Protein AF-A0A329R773-F1 (afdb_monomer_lite)

Sequence (98 aa):
MLKPVTEFEDRPTVRLAPDVEEKHRTDFDEELLPEDSWEQEPATDKFEVEAILDDRVPVSTGTERPVREFKIVQDPLGWLRRTIVGACIEPVVWRVAV

Structure (mmCIF, N/CA/C/O backbone):
data_AF-A0A329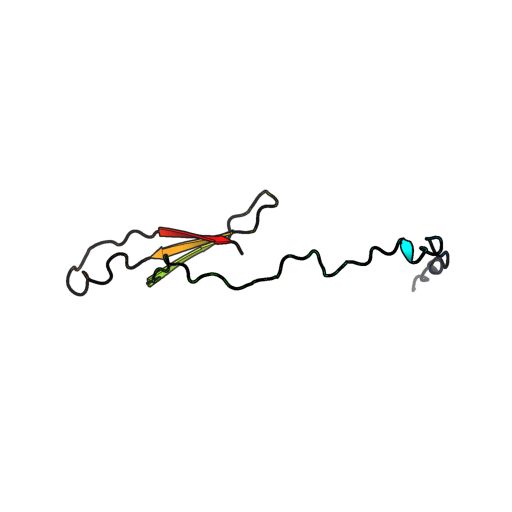R773-F1
#
_entry.id   AF-A0A329R773-F1
#
loop_
_atom_site.group_PDB
_atom_site.id
_atom_site.type_symbol
_atom_site.label_atom_id
_atom_site.label_alt_id
_atom_site.label_comp_id
_atom_site.label_asym_id
_atom_site.label_entity_id
_atom_site.label_seq_id
_atom_site.pdbx_PDB_ins_code
_atom_site.Cartn_x
_atom_site.Cartn_y
_atom_site.Cartn_z
_atom_site.occupancy
_atom_site.B_iso_or_equiv
_atom_site.auth_seq_id
_atom_site.auth_comp_id
_atom_site.auth_asym_id
_atom_site.auth_atom_id
_atom_site.pdbx_PDB_model_num
ATOM 1 N N . MET A 1 1 ? -43.432 38.231 6.309 1.00 44.34 1 MET A N 1
ATOM 2 C CA . MET A 1 1 ? -43.862 37.885 7.680 1.00 44.34 1 MET A CA 1
ATOM 3 C C . MET A 1 1 ? -42.889 36.856 8.224 1.00 44.34 1 MET A C 1
ATOM 5 O O . MET A 1 1 ? -42.727 35.823 7.588 1.00 44.34 1 MET A O 1
ATOM 9 N N . LEU A 1 2 ? -42.163 37.182 9.295 1.00 65.12 2 LEU A N 1
ATOM 10 C CA . LEU A 1 2 ? -41.148 36.300 9.881 1.00 65.12 2 LEU A CA 1
ATOM 11 C C . LEU A 1 2 ? -41.775 35.485 11.015 1.00 65.12 2 LEU A C 1
ATOM 13 O O . LEU A 1 2 ? -42.601 36.004 11.762 1.00 65.12 2 LEU A O 1
ATOM 17 N N . LYS A 1 3 ? -41.419 34.202 11.088 1.00 69.88 3 LYS A N 1
ATOM 18 C CA . LYS A 1 3 ? -41.946 33.256 12.078 1.00 69.88 3 LYS A CA 1
ATOM 19 C C . LYS A 1 3 ? -41.138 33.399 13.376 1.00 69.88 3 LYS A C 1
ATOM 21 O O . LYS A 1 3 ? -39.917 33.520 13.270 1.00 69.88 3 LYS A O 1
ATOM 26 N N . PRO A 1 4 ? -41.769 33.381 14.561 1.00 66.50 4 PRO A N 1
ATOM 27 C CA . PRO A 1 4 ? -41.035 33.445 15.818 1.00 66.50 4 PRO A CA 1
ATOM 28 C C . PRO A 1 4 ? -40.186 32.182 15.995 1.00 66.50 4 PRO A C 1
ATOM 30 O O . PRO A 1 4 ? -40.656 31.070 15.752 1.00 66.50 4 PRO A O 1
ATOM 33 N N . VAL A 1 5 ? -38.926 32.374 16.389 1.00 61.69 5 VAL A N 1
ATOM 34 C CA . VAL A 1 5 ? -38.056 31.291 16.851 1.00 61.69 5 VAL A CA 1
ATOM 35 C C . VAL A 1 5 ? -38.609 30.851 18.199 1.00 61.69 5 VAL A C 1
ATOM 37 O O . VAL A 1 5 ? -38.641 31.639 19.139 1.00 61.69 5 VAL A O 1
ATOM 40 N N . THR A 1 6 ? -39.111 29.623 18.258 1.00 66.81 6 THR A N 1
ATOM 41 C CA . THR A 1 6 ? -39.503 28.968 19.505 1.00 66.81 6 THR A CA 1
ATOM 42 C C . THR A 1 6 ? -38.314 28.948 20.451 1.00 66.81 6 THR A C 1
ATOM 44 O O . THR A 1 6 ? -37.229 28.501 20.072 1.00 66.81 6 THR A O 1
ATOM 47 N N . GLU A 1 7 ? -38.540 29.453 21.657 1.00 65.12 7 GLU A N 1
ATOM 48 C CA . GLU A 1 7 ? -37.615 29.401 22.779 1.00 65.12 7 GLU A CA 1
ATOM 49 C C . GLU A 1 7 ? -37.313 27.922 23.038 1.00 65.12 7 GLU A C 1
ATOM 51 O O . GLU A 1 7 ? -38.189 27.152 23.430 1.00 65.12 7 GLU A O 1
ATOM 56 N N . PHE A 1 8 ? -36.105 27.486 22.682 1.00 64.69 8 PHE A N 1
ATOM 57 C CA . PHE A 1 8 ? -35.646 26.160 23.065 1.00 64.69 8 PHE A CA 1
ATOM 58 C C . PHE A 1 8 ? -35.469 26.176 24.581 1.00 64.69 8 PHE A C 1
ATOM 60 O O . PHE A 1 8 ? -34.799 27.068 25.096 1.00 64.69 8 PHE A O 1
ATOM 67 N N . GLU A 1 9 ? -36.083 25.211 25.268 1.00 67.25 9 GLU A N 1
ATOM 68 C CA . GLU A 1 9 ? -35.887 24.992 26.702 1.00 67.25 9 GLU A CA 1
ATOM 69 C C . GLU A 1 9 ? -34.386 25.025 27.017 1.00 67.25 9 GLU A C 1
ATOM 71 O O . GLU A 1 9 ? -33.580 24.372 26.341 1.00 67.25 9 GLU A O 1
ATOM 76 N N . ASP A 1 10 ? -34.023 25.840 28.004 1.00 72.94 10 ASP A N 1
ATOM 77 C CA . ASP A 1 10 ? -32.636 26.081 28.378 1.00 72.94 10 ASP A CA 1
ATOM 78 C C . ASP A 1 10 ? -31.914 24.767 28.714 1.00 72.94 10 ASP A C 1
ATOM 80 O O . ASP A 1 10 ? -32.523 23.768 29.116 1.00 72.94 10 ASP A O 1
ATOM 84 N N . ARG A 1 11 ? -30.589 24.758 28.537 1.00 68.12 11 ARG A N 1
ATOM 85 C CA . ARG A 1 11 ? -29.758 23.560 28.731 1.00 68.12 11 ARG A CA 1
ATOM 86 C C . ARG A 1 11 ? -30.050 22.957 30.115 1.00 68.12 11 ARG A C 1
ATOM 88 O O . ARG A 1 11 ? -29.904 23.669 31.106 1.00 68.12 11 ARG A O 1
ATOM 95 N N . PRO A 1 12 ? -30.384 21.657 30.231 1.00 65.69 12 PRO A N 1
ATOM 96 C CA . PRO A 1 12 ? -30.637 21.052 31.532 1.00 65.69 12 PRO A CA 1
ATOM 97 C C . PRO A 1 12 ? -29.390 21.174 32.418 1.00 65.69 12 PRO A C 1
ATOM 99 O O . PRO A 1 12 ? -28.354 20.565 32.153 1.00 65.69 12 PRO A O 1
ATOM 102 N N . THR A 1 13 ? -29.497 21.974 33.481 1.00 64.25 13 THR A N 1
ATOM 103 C CA . THR A 1 13 ? -28.434 22.230 34.476 1.00 64.25 13 THR A CA 1
ATOM 104 C C . THR A 1 13 ? -28.260 21.066 35.460 1.00 64.25 13 THR A C 1
ATOM 106 O O . THR A 1 13 ? -27.425 21.114 36.363 1.00 64.25 13 THR A O 1
ATOM 109 N N . VAL A 1 14 ? -29.041 19.993 35.303 1.00 68.81 14 VAL A N 1
ATOM 110 C CA . VAL A 1 14 ? -28.876 18.767 36.084 1.00 68.81 14 VAL A CA 1
ATOM 111 C C . VAL A 1 14 ? -27.528 18.138 35.734 1.00 68.81 14 VAL A C 1
ATOM 113 O O . VAL A 1 14 ? -27.306 17.665 34.620 1.00 68.81 14 VAL A O 1
ATOM 116 N N . ARG A 1 15 ? -26.618 18.107 36.713 1.00 64.62 15 ARG A N 1
ATOM 117 C CA . ARG A 1 15 ? -25.419 17.266 36.662 1.00 64.62 15 ARG A CA 1
ATOM 118 C C . ARG A 1 15 ? -25.892 15.809 36.684 1.00 64.62 15 ARG A C 1
ATOM 120 O O . ARG A 1 15 ? -26.315 15.312 37.720 1.00 64.62 15 ARG A O 1
ATOM 127 N N . LEU A 1 16 ? -25.863 15.149 35.527 1.00 64.50 16 LEU A N 1
ATOM 128 C CA . LEU A 1 16 ? -26.371 13.782 35.318 1.00 64.50 16 LEU A CA 1
ATOM 129 C C . LEU A 1 16 ? -25.520 12.670 35.960 1.00 64.50 16 LEU A C 1
ATOM 131 O O . LEU A 1 16 ? -25.813 11.496 35.757 1.00 64.50 16 LEU A O 1
ATOM 135 N N . ALA A 1 17 ? -24.491 13.003 36.739 1.00 60.28 17 ALA A N 1
ATOM 136 C CA . ALA A 1 17 ? -23.712 12.019 37.476 1.00 60.28 17 ALA A CA 1
ATOM 137 C C . ALA A 1 17 ? -23.544 12.480 38.932 1.00 60.28 17 ALA A C 1
ATOM 139 O O . ALA A 1 17 ? -23.224 13.659 39.139 1.00 60.28 17 ALA A O 1
ATOM 140 N N . PRO A 1 18 ? -23.736 11.591 39.932 1.00 58.97 18 PRO A N 1
ATOM 141 C CA . PRO A 1 18 ? -23.225 11.850 41.275 1.00 58.97 18 PRO A CA 1
ATOM 142 C C . PRO A 1 18 ? -21.730 12.153 41.159 1.00 58.97 18 PRO A C 1
ATOM 144 O O . PRO A 1 18 ? -21.092 11.639 40.238 1.00 58.97 18 PRO A O 1
ATOM 147 N N . ASP A 1 19 ? -21.198 13.015 42.033 1.00 59.41 19 ASP A N 1
ATOM 148 C CA . ASP A 1 19 ? -19.765 13.306 42.100 1.00 59.41 19 ASP A CA 1
ATOM 149 C C . ASP A 1 19 ? -19.001 11.988 41.990 1.00 59.41 19 ASP A C 1
ATOM 151 O O . ASP A 1 19 ? -19.053 11.150 42.890 1.00 59.41 19 ASP A O 1
ATOM 155 N N . VAL A 1 20 ? -18.408 11.766 40.812 1.00 56.72 20 VAL A N 1
ATOM 156 C CA . VAL A 1 20 ? -17.626 10.574 40.521 1.00 56.72 20 VAL A CA 1
ATOM 157 C C . VAL A 1 20 ? -16.474 10.665 41.495 1.00 56.72 20 VAL A C 1
ATOM 159 O O . VAL A 1 20 ? -15.576 11.485 41.311 1.00 56.72 20 VAL A O 1
ATOM 162 N N . GLU A 1 21 ? -16.586 9.915 42.590 1.00 58.91 21 GLU A N 1
ATOM 163 C CA . GLU A 1 21 ? -15.558 9.819 43.609 1.00 58.91 21 GLU A CA 1
ATOM 164 C C . GLU A 1 21 ? -14.249 9.562 42.873 1.00 58.91 21 GLU A C 1
ATOM 166 O O . GLU A 1 21 ? -14.210 8.692 42.006 1.00 58.91 21 GLU A O 1
ATOM 171 N N . GLU A 1 22 ? -13.218 10.365 43.138 1.00 56.41 22 GLU A N 1
ATOM 172 C CA . GLU A 1 22 ? -11.981 10.383 42.344 1.00 56.41 22 GLU A CA 1
ATOM 173 C C . GLU A 1 22 ? -11.379 8.978 42.167 1.00 56.41 22 GLU A C 1
ATOM 175 O O . GLU A 1 22 ? -10.811 8.687 41.126 1.00 56.41 22 GLU A O 1
ATOM 180 N N . LYS A 1 23 ? -11.654 8.064 43.110 1.00 56.34 23 LYS A N 1
ATOM 181 C CA . LYS A 1 23 ? -11.327 6.628 43.057 1.00 56.34 23 LYS A CA 1
ATOM 182 C C . LYS A 1 23 ? -11.948 5.828 41.897 1.00 56.34 23 LYS A C 1
ATOM 184 O O . LYS A 1 23 ? -11.576 4.680 41.685 1.00 56.34 23 LYS A O 1
ATOM 189 N N . HIS A 1 24 ? -12.967 6.367 41.230 1.00 60.75 24 HIS A N 1
ATOM 190 C CA . HIS A 1 24 ? -13.654 5.772 40.080 1.00 60.75 24 HIS A CA 1
ATOM 191 C C . HIS A 1 24 ? -13.300 6.469 38.765 1.00 60.75 24 HIS A C 1
ATOM 193 O O . HIS A 1 24 ? -13.783 6.052 37.710 1.00 60.75 24 HIS A O 1
ATOM 199 N N . ARG A 1 25 ? -12.465 7.515 38.797 1.00 63.03 25 ARG A N 1
ATOM 200 C CA . ARG A 1 25 ? -11.781 7.951 37.585 1.00 63.03 25 ARG A CA 1
ATOM 201 C C . ARG A 1 25 ? -10.797 6.845 37.258 1.00 63.03 25 ARG A C 1
ATOM 203 O O . ARG A 1 25 ? -9.905 6.554 38.040 1.00 63.03 25 ARG A O 1
ATOM 210 N N . THR A 1 26 ? -11.036 6.155 36.155 1.00 62.41 26 THR A N 1
ATOM 211 C CA . THR A 1 26 ? -10.043 5.256 35.586 1.00 62.41 26 THR A CA 1
ATOM 212 C C . THR A 1 26 ? -8.843 6.122 35.223 1.00 62.41 26 THR A C 1
ATOM 214 O O . THR A 1 26 ? -8.857 6.777 34.182 1.00 62.41 26 THR A O 1
ATOM 217 N N . ASP A 1 27 ? -7.862 6.200 36.122 1.00 63.12 27 ASP A N 1
ATOM 218 C CA . ASP A 1 27 ? -6.533 6.674 35.784 1.00 63.12 27 ASP A CA 1
ATOM 219 C C . ASP A 1 27 ? -6.041 5.709 34.714 1.00 63.12 27 ASP A C 1
ATOM 221 O O . ASP A 1 27 ? -5.904 4.506 34.937 1.00 63.12 27 ASP A O 1
ATOM 225 N N . PHE A 1 28 ? -5.938 6.213 33.490 1.00 60.81 28 PHE A N 1
ATOM 226 C CA . PHE A 1 28 ? -5.282 5.491 32.421 1.00 60.81 28 PHE A CA 1
ATOM 227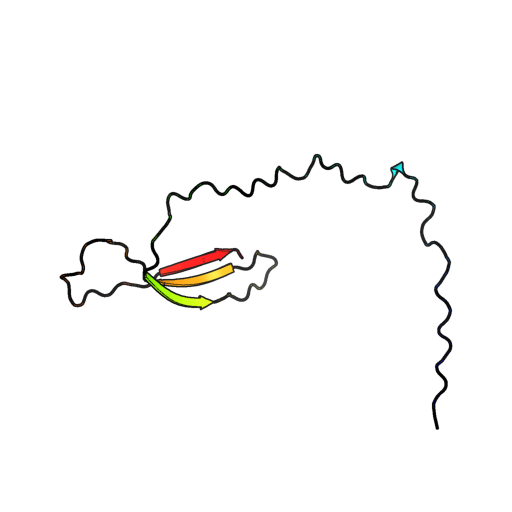 C C . PHE A 1 28 ? -3.814 5.416 32.827 1.00 60.81 28 PHE A C 1
ATOM 229 O O . PHE A 1 28 ? -3.045 6.312 32.493 1.00 60.81 28 PHE A O 1
ATOM 236 N N . ASP A 1 29 ? -3.464 4.406 33.628 1.00 66.06 29 ASP A N 1
ATOM 237 C CA . ASP A 1 29 ? -2.084 4.116 33.976 1.00 66.06 29 ASP A CA 1
ATOM 238 C C . ASP A 1 29 ? -1.326 3.964 32.658 1.00 66.06 29 ASP A C 1
ATOM 240 O O . ASP A 1 29 ? -1.588 3.073 31.844 1.00 66.06 29 ASP A O 1
ATOM 244 N N . GLU A 1 30 ? -0.398 4.890 32.451 1.00 57.03 30 GLU A N 1
ATOM 245 C CA . GLU A 1 30 ? 0.522 4.985 31.317 1.00 57.03 30 GLU A CA 1
ATOM 246 C C . GLU A 1 30 ? 1.366 3.695 31.162 1.00 57.03 30 GLU A C 1
ATOM 248 O O . GLU A 1 30 ? 2.042 3.502 30.158 1.00 57.03 30 GLU A O 1
ATOM 253 N N . GLU A 1 31 ? 1.278 2.782 32.140 1.00 59.97 31 GLU A N 1
ATOM 254 C CA . GLU A 1 31 ? 1.997 1.512 32.247 1.00 59.97 31 GLU A CA 1
ATOM 255 C C . GLU A 1 31 ? 1.505 0.388 31.310 1.00 59.97 31 GLU A C 1
ATOM 257 O O . GLU A 1 31 ? 2.178 -0.633 31.218 1.00 59.97 31 GLU A O 1
ATOM 262 N N . LEU A 1 32 ? 0.379 0.501 30.590 1.00 62.09 32 LEU A N 1
ATOM 263 C CA . LEU A 1 32 ? -0.133 -0.644 29.800 1.00 62.09 32 LEU A CA 1
ATOM 264 C C . LEU A 1 32 ? -0.312 -0.409 28.301 1.00 62.09 32 LEU A C 1
ATOM 266 O O . LEU A 1 32 ? -0.879 -1.268 27.617 1.00 62.09 32 LEU A O 1
ATOM 270 N N . LEU A 1 33 ? 0.181 0.700 27.754 1.00 68.75 33 LEU A N 1
ATOM 271 C CA . LEU A 1 33 ? 0.461 0.697 26.323 1.00 68.75 33 LEU A CA 1
ATOM 272 C C . LEU A 1 33 ? 1.820 0.015 26.142 1.00 68.75 33 LEU A C 1
ATOM 274 O O . LEU A 1 33 ? 2.781 0.432 26.790 1.00 68.75 33 LEU A O 1
ATOM 278 N N . PRO A 1 34 ? 1.922 -1.054 25.326 1.00 70.69 34 PRO A N 1
ATOM 279 C CA . PRO A 1 34 ? 3.236 -1.563 24.960 1.00 70.69 34 PRO A CA 1
ATOM 280 C C . PRO A 1 34 ? 4.063 -0.394 24.424 1.00 70.69 34 PRO A C 1
ATOM 282 O O . PRO A 1 34 ? 3.496 0.484 23.768 1.00 70.69 34 PRO A O 1
ATOM 285 N N . GLU A 1 35 ? 5.368 -0.376 24.721 1.00 67.19 35 GLU A N 1
ATOM 286 C CA . GLU A 1 35 ? 6.285 0.592 24.120 1.00 67.19 35 GLU A CA 1
ATOM 287 C C . GLU A 1 35 ? 5.969 0.668 22.631 1.00 67.19 35 GLU A C 1
ATOM 289 O O . GLU A 1 35 ? 6.005 -0.344 21.924 1.00 67.19 35 GLU A O 1
ATOM 294 N N . ASP A 1 36 ? 5.577 1.860 22.190 1.00 62.16 36 ASP A N 1
ATOM 295 C CA . ASP A 1 36 ? 5.193 2.129 20.815 1.00 62.16 36 ASP A CA 1
ATOM 296 C C . ASP A 1 36 ? 6.484 2.178 19.983 1.00 62.16 36 ASP A C 1
ATOM 298 O O . ASP A 1 36 ? 6.993 3.227 19.584 1.00 62.16 36 ASP A O 1
ATOM 302 N N . SER A 1 37 ? 7.119 1.012 19.862 1.00 72.44 37 SER A N 1
ATOM 303 C CA . SER A 1 37 ? 8.346 0.794 19.121 1.00 72.44 37 SER A CA 1
ATOM 304 C C . SER A 1 37 ? 7.959 0.718 17.650 1.00 72.44 37 SER A C 1
ATOM 306 O O . SER A 1 37 ? 7.687 -0.340 17.087 1.00 72.44 37 SER A O 1
ATOM 308 N N . TRP A 1 38 ? 7.900 1.891 17.023 1.00 69.50 38 TRP A N 1
ATOM 309 C CA . TRP A 1 38 ? 7.696 2.063 15.582 1.00 69.50 38 TRP A CA 1
ATOM 310 C C . TRP A 1 38 ? 8.921 1.643 14.747 1.00 69.50 38 TRP A C 1
ATOM 312 O O . TRP A 1 38 ? 8.989 1.928 13.548 1.00 69.50 38 TRP A O 1
ATOM 322 N N . GLU A 1 39 ? 9.912 0.988 15.354 1.00 68.06 39 GLU A N 1
ATOM 323 C CA . GLU A 1 39 ? 11.124 0.539 14.679 1.00 68.06 39 GLU A CA 1
ATOM 324 C C . GLU A 1 39 ? 10.855 -0.781 13.955 1.00 68.06 39 GLU A C 1
ATOM 326 O O . GLU A 1 39 ? 10.937 -1.872 14.515 1.00 68.06 39 GLU A O 1
ATOM 331 N N . GLN A 1 40 ? 10.517 -0.682 12.668 1.00 70.00 40 GLN A N 1
ATOM 332 C CA . GLN A 1 40 ? 10.482 -1.857 11.806 1.00 70.00 40 GLN A CA 1
ATOM 333 C C . GLN A 1 40 ? 11.911 -2.354 11.583 1.00 70.0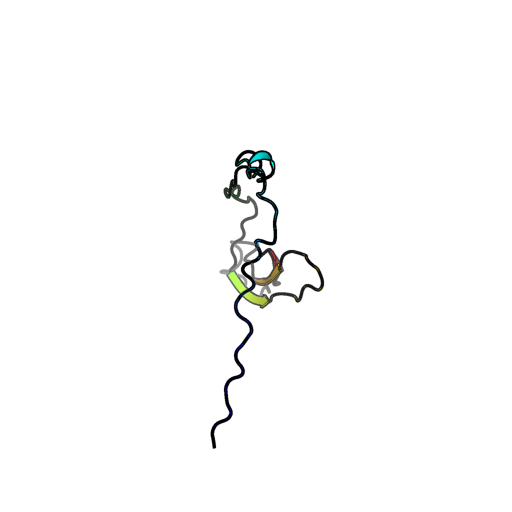0 40 GLN A C 1
ATOM 335 O O . GLN A 1 40 ? 12.747 -1.620 11.045 1.00 70.00 40 GLN A O 1
ATOM 340 N N . GLU A 1 41 ? 12.186 -3.608 11.953 1.00 75.88 41 GLU A N 1
ATOM 341 C CA . GLU A 1 41 ? 13.433 -4.258 11.559 1.00 75.88 41 GLU A CA 1
ATOM 342 C C . GLU A 1 41 ? 13.605 -4.145 10.034 1.00 75.88 41 GLU A C 1
ATOM 344 O O . GLU A 1 41 ? 12.629 -4.298 9.287 1.00 75.88 41 GLU A O 1
ATOM 349 N N . PRO A 1 42 ? 14.818 -3.851 9.531 1.00 70.06 42 PRO A N 1
ATOM 350 C CA . PRO A 1 42 ? 15.053 -3.776 8.101 1.00 70.06 42 PRO A CA 1
ATOM 351 C C . PRO A 1 42 ? 14.738 -5.133 7.462 1.00 70.06 42 PRO A C 1
ATOM 353 O O . PRO A 1 42 ? 15.514 -6.082 7.555 1.00 70.06 42 PRO A O 1
ATOM 356 N N . ALA A 1 43 ? 13.578 -5.201 6.807 1.00 69.06 43 ALA A N 1
ATOM 357 C CA . ALA A 1 43 ? 13.101 -6.374 6.092 1.00 69.06 43 ALA A CA 1
ATOM 358 C C . ALA A 1 43 ? 14.171 -6.861 5.098 1.00 69.06 43 ALA A C 1
ATOM 360 O O . ALA A 1 43 ? 14.655 -6.094 4.259 1.00 69.06 43 ALA A O 1
ATOM 361 N N . THR A 1 44 ? 14.565 -8.133 5.215 1.00 67.50 44 THR A N 1
ATOM 362 C CA . THR A 1 44 ? 15.551 -8.778 4.322 1.00 67.50 44 THR A CA 1
ATOM 363 C C . THR A 1 44 ? 14.981 -8.973 2.908 1.00 67.50 44 THR A C 1
ATOM 365 O O . THR A 1 44 ? 15.719 -9.101 1.938 1.00 67.50 44 THR A O 1
ATOM 368 N N . ASP A 1 45 ? 13.661 -8.923 2.779 1.00 73.94 45 ASP A N 1
ATOM 369 C CA . ASP A 1 45 ? 12.848 -9.073 1.574 1.00 73.94 45 ASP A CA 1
ATOM 370 C C . ASP A 1 45 ? 12.488 -7.728 0.913 1.00 73.94 45 ASP A C 1
ATOM 372 O O . ASP A 1 45 ? 11.403 -7.545 0.367 1.00 73.94 45 ASP A O 1
ATOM 376 N N . LYS A 1 46 ? 13.402 -6.752 0.930 1.00 75.69 46 LYS A N 1
ATOM 377 C CA . LYS A 1 46 ? 13.245 -5.535 0.120 1.00 75.69 46 LYS A CA 1
ATOM 378 C C . LYS A 1 46 ? 13.493 -5.841 -1.357 1.00 75.69 46 LYS A C 1
ATOM 380 O O . LYS A 1 46 ? 14.547 -6.359 -1.716 1.00 75.69 46 LYS A O 1
ATOM 385 N N . PHE A 1 47 ? 12.555 -5.441 -2.213 1.00 76.62 47 PHE A N 1
ATOM 386 C CA . PHE A 1 47 ? 12.668 -5.573 -3.667 1.00 76.62 47 PHE A CA 1
ATOM 387 C C . PHE A 1 47 ? 12.670 -4.202 -4.346 1.00 76.62 47 PHE A C 1
ATOM 389 O O . PHE A 1 47 ? 11.978 -3.283 -3.905 1.00 76.62 47 PHE A O 1
ATOM 396 N N . GLU A 1 48 ? 13.422 -4.081 -5.440 1.00 82.75 48 GLU A N 1
ATOM 397 C CA . GLU A 1 48 ? 13.360 -2.915 -6.320 1.00 82.75 48 GLU A CA 1
ATOM 398 C C . GLU A 1 48 ? 12.129 -3.022 -7.230 1.00 82.75 48 GLU A C 1
ATOM 400 O O . GLU A 1 48 ? 11.890 -4.045 -7.879 1.00 82.75 48 GLU A O 1
ATOM 405 N N . VAL A 1 49 ? 11.316 -1.966 -7.240 1.00 85.38 49 VAL A N 1
ATOM 406 C CA . VAL A 1 49 ? 10.142 -1.852 -8.108 1.00 85.38 49 VAL A CA 1
ATOM 407 C C . VAL A 1 49 ? 10.541 -1.045 -9.335 1.00 85.38 49 VAL A C 1
ATOM 409 O O . VAL A 1 49 ? 10.908 0.119 -9.206 1.00 85.38 49 VAL A O 1
ATOM 412 N N . GLU A 1 50 ? 10.439 -1.644 -10.519 1.00 85.50 50 GLU A N 1
ATOM 413 C CA . GLU A 1 50 ? 10.762 -0.967 -11.780 1.00 85.50 50 GLU A CA 1
ATOM 414 C C . GLU A 1 50 ? 9.603 -0.064 -12.228 1.00 85.50 50 GLU A C 1
ATOM 416 O O . GLU A 1 50 ? 9.804 1.087 -12.614 1.00 85.50 50 GLU A O 1
ATOM 421 N N . ALA A 1 51 ? 8.368 -0.572 -12.141 1.00 88.62 51 ALA A N 1
ATOM 422 C CA . ALA A 1 51 ? 7.161 0.179 -12.474 1.00 88.62 51 ALA A CA 1
ATOM 423 C C . ALA A 1 51 ? 5.942 -0.301 -11.676 1.00 88.62 51 ALA A C 1
ATOM 425 O O . ALA A 1 51 ? 5.765 -1.498 -11.446 1.00 88.62 51 ALA A O 1
ATOM 426 N N . ILE A 1 52 ? 5.052 0.631 -11.322 1.00 91.12 52 ILE A N 1
ATOM 427 C CA . ILE A 1 52 ? 3.711 0.325 -10.806 1.00 91.12 52 ILE A CA 1
ATOM 428 C C . ILE A 1 52 ? 2.733 0.414 -11.979 1.00 91.12 52 ILE A C 1
ATOM 430 O O . ILE A 1 52 ? 2.602 1.461 -12.608 1.00 91.12 52 ILE A O 1
ATOM 434 N N . LEU A 1 53 ? 2.072 -0.698 -12.290 1.00 93.75 53 LEU A N 1
ATOM 435 C CA . LEU A 1 53 ? 1.109 -0.818 -13.386 1.00 93.75 53 LEU A CA 1
ATOM 436 C C . LEU A 1 53 ? -0.325 -0.512 -12.955 1.00 93.75 53 LEU A C 1
ATOM 438 O O . LEU A 1 53 ? -1.121 -0.080 -13.781 1.00 93.75 53 LEU A O 1
ATOM 442 N N . ASP A 1 54 ? -0.661 -0.803 -11.700 1.00 95.19 54 ASP A N 1
ATOM 443 C CA . ASP A 1 54 ? -1.988 -0.581 -11.128 1.00 95.19 54 ASP A CA 1
ATOM 444 C C . ASP A 1 54 ? -1.856 -0.385 -9.617 1.00 95.19 54 ASP A C 1
ATOM 446 O O . ASP A 1 54 ? -1.048 -1.060 -8.971 1.00 95.19 54 ASP A O 1
ATOM 450 N N . ASP A 1 55 ? -2.661 0.510 -9.060 1.00 94.94 55 ASP A N 1
ATOM 451 C CA . ASP A 1 55 ? -2.842 0.667 -7.625 1.00 94.94 55 ASP A CA 1
ATOM 452 C C . ASP A 1 55 ? -4.338 0.625 -7.326 1.00 94.94 55 ASP A C 1
ATOM 454 O O . ASP A 1 55 ? -5.136 1.329 -7.945 1.00 94.94 55 ASP A O 1
ATOM 458 N N . ARG A 1 56 ? -4.745 -0.227 -6.392 1.00 94.94 56 ARG A N 1
ATOM 459 C CA . ARG A 1 56 ? -6.153 -0.322 -6.023 1.00 94.94 56 ARG A CA 1
ATOM 460 C C . ARG A 1 56 ? -6.314 -0.641 -4.558 1.00 94.94 56 ARG A C 1
ATOM 462 O O . ARG A 1 56 ? -5.539 -1.386 -3.969 1.00 94.94 56 ARG A O 1
ATOM 469 N N . VAL A 1 57 ? -7.370 -0.102 -3.975 1.00 93.50 57 VAL A N 1
ATOM 470 C CA . VAL A 1 57 ? -7.792 -0.448 -2.621 1.00 93.50 57 VAL A CA 1
ATOM 471 C C . VAL A 1 57 ? -8.990 -1.382 -2.766 1.00 93.50 57 VAL A C 1
ATOM 473 O O . VAL A 1 57 ? -10.064 -0.913 -3.155 1.00 93.50 57 VAL A O 1
ATOM 476 N N . PRO A 1 58 ? -8.834 -2.702 -2.559 1.00 89.25 58 PRO A N 1
ATOM 477 C CA . PRO A 1 58 ? -9.974 -3.605 -2.529 1.00 89.25 58 PRO A CA 1
ATOM 478 C C . PRO A 1 58 ? -10.986 -3.151 -1.477 1.00 89.25 58 PRO A C 1
ATOM 480 O O . PRO A 1 58 ? -10.628 -2.765 -0.365 1.00 89.25 58 PRO A O 1
ATOM 483 N N . VAL A 1 59 ? -12.267 -3.228 -1.836 1.00 89.31 59 VAL A N 1
ATOM 484 C CA . VAL A 1 59 ? -13.354 -2.997 -0.885 1.00 89.31 59 VAL A CA 1
ATOM 485 C C . VAL A 1 59 ? -13.331 -4.134 0.130 1.00 89.31 59 VAL A C 1
ATOM 487 O O . VAL A 1 59 ? -13.616 -5.282 -0.213 1.00 89.31 59 VAL A O 1
ATOM 490 N N . SER A 1 60 ? -12.984 -3.819 1.374 1.00 84.50 60 SER A N 1
ATOM 491 C CA . SER A 1 60 ? -13.134 -4.736 2.496 1.00 84.50 60 SER A CA 1
ATOM 492 C C . SER A 1 60 ? -14.590 -4.729 2.969 1.00 84.50 60 SER A C 1
ATOM 494 O O . SER A 1 60 ? -15.213 -3.682 3.131 1.00 84.50 60 SER A O 1
ATOM 496 N N . THR A 1 61 ? -15.159 -5.916 3.178 1.00 81.00 61 THR A N 1
ATOM 497 C CA . THR A 1 61 ? -16.527 -6.087 3.705 1.00 81.00 61 THR A CA 1
ATOM 498 C C . THR A 1 61 ? -16.547 -6.363 5.212 1.00 81.00 61 THR A C 1
ATOM 500 O O . THR A 1 61 ? -17.605 -6.648 5.767 1.00 81.00 61 THR A O 1
ATOM 503 N N . GLY A 1 62 ? -15.383 -6.325 5.866 1.00 83.19 62 GLY A N 1
ATOM 504 C CA . GLY A 1 62 ? -15.195 -6.622 7.286 1.00 83.19 62 GLY A CA 1
ATOM 505 C C . GLY A 1 62 ? -14.496 -5.491 8.039 1.00 83.19 62 GLY A C 1
ATOM 506 O O . GLY A 1 62 ? -14.217 -4.432 7.486 1.00 83.19 62 GLY A O 1
ATOM 507 N N . THR A 1 63 ? -14.183 -5.730 9.311 1.00 83.00 63 THR A N 1
ATOM 508 C CA . THR A 1 63 ? -13.436 -4.803 10.185 1.00 83.00 63 THR A CA 1
ATOM 509 C C . THR A 1 63 ? -11.918 -4.984 10.085 1.00 83.00 63 THR A C 1
ATOM 511 O O . THR A 1 63 ? -11.176 -4.552 10.966 1.00 83.00 63 THR A O 1
ATOM 514 N N . GLU A 1 64 ? -11.454 -5.693 9.059 1.00 86.56 64 GLU A N 1
ATOM 515 C CA . GLU A 1 64 ? -10.034 -5.900 8.793 1.00 86.56 64 GLU A CA 1
ATOM 516 C C . GLU A 1 64 ? -9.362 -4.575 8.421 1.00 86.56 64 GLU A C 1
ATOM 518 O O . GLU A 1 64 ? -10.003 -3.654 7.904 1.00 86.56 64 GLU A O 1
ATOM 523 N N . ARG A 1 65 ? -8.053 -4.485 8.681 1.00 85.00 65 ARG A N 1
ATOM 524 C CA . ARG A 1 65 ? -7.269 -3.312 8.286 1.00 85.00 65 ARG A CA 1
ATOM 525 C C . ARG A 1 65 ? -7.380 -3.116 6.772 1.00 85.00 65 ARG A C 1
ATOM 527 O O . ARG A 1 65 ? -7.325 -4.108 6.037 1.00 85.00 65 ARG A O 1
ATOM 534 N N . PRO A 1 66 ? -7.544 -1.874 6.294 1.00 87.62 66 PRO A N 1
ATOM 535 C CA . PRO A 1 66 ? -7.593 -1.622 4.866 1.00 87.62 66 PRO A CA 1
ATOM 536 C C . PRO A 1 66 ? -6.283 -2.088 4.224 1.00 87.62 66 PRO A C 1
ATOM 538 O O . PRO A 1 66 ? -5.197 -1.902 4.768 1.00 87.62 66 PRO A O 1
ATOM 541 N N . VAL A 1 67 ? -6.389 -2.728 3.065 1.00 91.81 67 VAL A N 1
ATOM 542 C CA . VAL A 1 67 ? -5.238 -3.188 2.282 1.00 91.81 67 VAL A CA 1
ATOM 543 C C . VAL A 1 67 ? -5.229 -2.427 0.968 1.00 91.81 67 VAL A C 1
ATOM 545 O O . VAL A 1 67 ? -6.281 -2.189 0.380 1.00 91.81 67 VAL A O 1
ATOM 548 N N . ARG A 1 68 ? -4.041 -2.075 0.483 1.00 93.19 68 ARG A N 1
ATOM 549 C CA . ARG A 1 68 ? -3.804 -1.562 -0.864 1.00 93.19 68 ARG A CA 1
ATOM 550 C C . ARG A 1 68 ? -3.028 -2.598 -1.666 1.00 93.19 68 ARG A C 1
ATOM 552 O O . ARG A 1 68 ? -2.001 -3.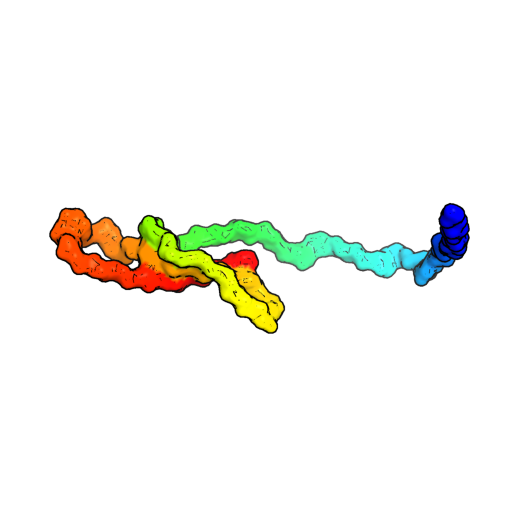106 -1.219 1.00 93.19 68 ARG A O 1
ATOM 559 N N . GLU A 1 69 ? -3.555 -2.941 -2.833 1.00 94.88 69 GLU A N 1
ATOM 560 C CA . GLU A 1 69 ? -2.921 -3.837 -3.790 1.00 94.88 69 GLU A CA 1
ATOM 561 C C . GLU A 1 69 ? -2.193 -3.025 -4.861 1.00 94.88 69 GLU A C 1
ATOM 563 O O . GLU A 1 69 ? -2.741 -2.063 -5.400 1.00 94.88 69 GLU A O 1
ATOM 568 N N . PHE A 1 70 ? -0.980 -3.445 -5.205 1.00 92.81 70 PHE A N 1
ATOM 569 C CA . PHE A 1 70 ? -0.192 -2.862 -6.284 1.00 92.81 70 PHE A CA 1
ATOM 570 C C . PHE A 1 70 ? 0.167 -3.946 -7.283 1.00 92.81 70 PHE A C 1
ATOM 572 O O . PHE A 1 70 ? 0.760 -4.957 -6.914 1.00 92.81 70 PHE A O 1
ATOM 579 N N . LYS A 1 71 ? -0.148 -3.735 -8.557 1.00 94.12 71 LYS A N 1
ATOM 580 C CA . LYS A 1 71 ? 0.395 -4.555 -9.637 1.00 94.12 71 LYS A CA 1
ATOM 581 C C . LYS A 1 71 ? 1.702 -3.924 -10.078 1.00 94.12 71 LYS A C 1
ATOM 583 O O . LYS A 1 71 ? 1.695 -2.796 -10.558 1.00 94.12 71 LYS A O 1
ATOM 588 N N . ILE A 1 72 ? 2.810 -4.631 -9.929 1.00 90.56 72 ILE A N 1
ATOM 589 C CA . ILE A 1 72 ? 4.140 -4.090 -10.194 1.00 90.56 72 ILE A CA 1
ATOM 590 C C . ILE A 1 72 ? 4.913 -4.950 -11.186 1.00 90.56 72 ILE A C 1
ATOM 592 O O . ILE A 1 72 ? 4.712 -6.161 -11.279 1.00 90.56 72 ILE A O 1
ATOM 596 N N . VAL A 1 73 ? 5.827 -4.311 -11.902 1.00 86.69 73 VAL A N 1
ATOM 597 C CA . VAL A 1 73 ? 6.935 -4.980 -12.576 1.00 86.69 73 VAL A CA 1
ATOM 598 C C . VAL A 1 73 ? 8.119 -4.922 -11.621 1.00 86.69 73 VAL A C 1
ATOM 600 O O . VAL A 1 73 ? 8.551 -3.841 -11.218 1.00 86.69 73 VAL A O 1
ATOM 603 N N . GLN A 1 74 ? 8.593 -6.092 -11.215 1.00 80.19 74 GLN A N 1
ATOM 604 C CA . GLN A 1 74 ? 9.880 -6.228 -10.541 1.00 80.19 74 GLN A CA 1
ATOM 605 C C . GLN A 1 74 ? 10.953 -6.481 -11.595 1.00 80.19 74 GLN A C 1
ATOM 607 O O . GLN A 1 74 ? 10.645 -7.070 -12.631 1.00 80.19 74 GLN A O 1
ATOM 612 N N . ASP A 1 75 ? 12.202 -6.129 -11.298 1.00 70.06 75 ASP A N 1
ATOM 613 C CA . ASP A 1 75 ? 13.351 -6.670 -12.024 1.00 70.06 75 ASP A CA 1
ATOM 614 C C . ASP A 1 75 ? 13.911 -7.866 -11.224 1.00 70.06 75 ASP A C 1
ATOM 616 O O . ASP A 1 75 ? 14.799 -7.709 -10.386 1.00 70.06 75 ASP A O 1
ATOM 620 N N . PRO A 1 76 ? 13.364 -9.087 -11.396 1.00 64.31 76 PRO A N 1
ATOM 621 C CA . PRO A 1 76 ? 13.729 -10.243 -10.574 1.00 64.31 76 PRO A CA 1
ATOM 622 C C . PRO A 1 76 ? 15.142 -10.772 -10.847 1.00 64.31 76 PRO A C 1
ATOM 624 O O . PRO A 1 76 ? 15.538 -11.770 -10.249 1.00 64.31 76 PRO A O 1
ATOM 627 N N . LEU A 1 77 ? 15.888 -10.181 -11.786 1.00 59.66 77 LEU A N 1
ATOM 628 C CA . LEU A 1 77 ? 17.151 -10.742 -12.260 1.00 59.66 77 LEU A CA 1
ATOM 629 C C . LEU A 1 77 ? 18.338 -9.789 -12.217 1.00 59.66 77 LEU A C 1
ATOM 631 O O . LEU A 1 77 ? 19.437 -10.271 -12.466 1.00 59.66 77 LEU A O 1
ATOM 635 N N . GLY A 1 78 ? 18.172 -8.493 -11.961 1.00 58.38 78 GLY A N 1
ATOM 636 C CA . GLY A 1 78 ? 19.212 -7.457 -11.917 1.00 58.38 78 GLY A CA 1
ATOM 637 C C . GLY A 1 78 ? 20.131 -7.329 -13.149 1.00 58.38 78 GLY A C 1
ATOM 638 O O . GLY A 1 78 ? 20.894 -6.369 -13.241 1.00 58.38 78 GLY A O 1
ATOM 639 N N . TRP A 1 79 ? 20.161 -8.299 -14.077 1.00 49.22 79 TRP A N 1
ATOM 640 C CA . TRP A 1 79 ? 21.429 -8.635 -14.736 1.00 49.22 79 TRP A CA 1
ATOM 641 C C . TRP A 1 79 ? 21.376 -9.233 -16.155 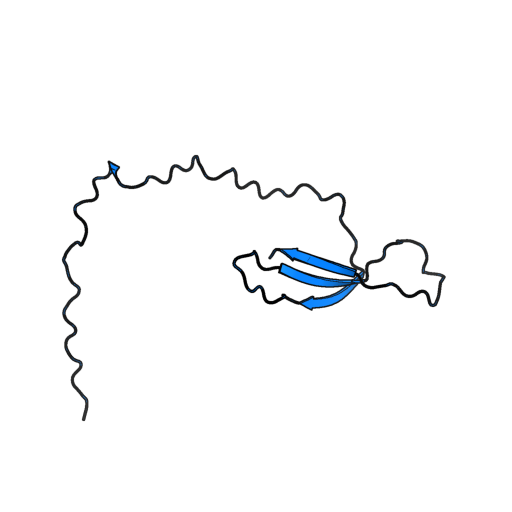1.00 49.22 79 TRP A C 1
ATOM 643 O O . TRP A 1 79 ? 22.437 -9.405 -16.745 1.00 49.22 79 TRP A O 1
ATOM 653 N N . LEU A 1 80 ? 20.221 -9.499 -16.788 1.00 52.38 80 LEU A N 1
ATOM 654 C CA . LEU A 1 80 ? 20.203 -10.200 -18.101 1.00 52.38 80 LEU A CA 1
ATOM 655 C C . LEU A 1 80 ? 19.872 -9.356 -19.360 1.00 52.38 80 LEU A C 1
ATOM 657 O O . LEU A 1 80 ? 19.897 -9.892 -20.467 1.00 52.38 80 LEU A O 1
ATOM 661 N N . ARG A 1 81 ? 19.564 -8.050 -19.272 1.00 50.16 81 ARG A N 1
ATOM 662 C CA . ARG A 1 81 ? 18.764 -7.376 -20.332 1.00 50.16 81 ARG A CA 1
ATOM 663 C C . ARG A 1 81 ? 19.233 -6.036 -20.907 1.00 50.16 81 ARG A C 1
ATOM 665 O O . ARG A 1 81 ? 18.437 -5.345 -21.529 1.00 50.16 81 ARG A O 1
ATOM 672 N N . ARG A 1 82 ? 20.531 -5.725 -20.900 1.00 53.88 82 ARG A N 1
ATOM 673 C CA . ARG A 1 82 ? 21.052 -4.897 -22.015 1.00 53.88 82 ARG A CA 1
ATOM 674 C C . ARG A 1 82 ? 21.132 -5.673 -23.340 1.00 53.88 82 ARG A C 1
ATOM 676 O O . ARG A 1 82 ? 21.421 -5.064 -24.361 1.00 53.88 82 ARG A O 1
ATOM 683 N N . THR A 1 83 ? 20.854 -6.984 -23.343 1.00 52.31 83 THR A N 1
ATOM 684 C CA . THR A 1 83 ? 21.149 -7.841 -24.507 1.00 52.31 83 THR A CA 1
ATOM 685 C C . THR A 1 83 ? 19.989 -8.734 -24.976 1.00 52.31 83 THR A C 1
ATOM 687 O O . THR A 1 83 ? 19.944 -9.058 -26.158 1.00 52.31 83 THR A O 1
ATOM 690 N N . ILE A 1 84 ? 19.012 -9.107 -24.136 1.00 57.66 84 ILE A N 1
ATOM 691 C CA . ILE A 1 84 ? 17.865 -9.922 -24.596 1.00 57.66 84 ILE A CA 1
ATOM 692 C C . ILE A 1 84 ? 16.684 -9.019 -24.958 1.00 57.66 84 ILE A C 1
ATOM 694 O O . ILE A 1 84 ? 15.820 -8.713 -24.133 1.00 57.66 84 ILE A O 1
ATOM 698 N N . VAL A 1 85 ? 16.648 -8.608 -26.224 1.00 58.53 85 VAL A N 1
ATOM 699 C CA . VAL A 1 85 ? 15.459 -8.020 -26.846 1.00 58.53 85 VAL A CA 1
ATOM 700 C C . VAL A 1 85 ? 14.357 -9.086 -26.856 1.00 58.53 85 VAL A C 1
ATOM 702 O O . VAL A 1 85 ? 14.502 -10.116 -27.508 1.00 58.53 85 VAL A O 1
ATOM 705 N N . GLY A 1 86 ? 13.263 -8.849 -26.128 1.00 58.03 86 GLY A N 1
ATOM 706 C CA . GLY A 1 86 ? 12.014 -9.604 -26.297 1.00 58.03 86 GLY A CA 1
ATOM 707 C C . GLY A 1 86 ? 11.603 -10.569 -25.185 1.00 58.03 86 GLY A C 1
ATOM 708 O O . GLY A 1 86 ? 10.582 -11.230 -25.338 1.00 58.03 86 GLY A O 1
ATOM 709 N N . ALA A 1 87 ? 12.313 -10.662 -24.059 1.00 61.09 87 ALA A N 1
ATOM 710 C CA . ALA A 1 87 ? 11.764 -11.438 -22.950 1.00 61.09 87 ALA A CA 1
ATOM 711 C C . ALA A 1 87 ? 10.651 -10.624 -22.233 1.00 61.09 87 ALA A C 1
ATOM 713 O O . ALA A 1 87 ? 10.802 -9.424 -21.979 1.00 61.09 87 ALA A O 1
ATOM 714 N N . CYS A 1 88 ? 9.528 -11.252 -21.894 1.00 59.97 88 CYS A N 1
ATOM 715 C CA . CYS A 1 88 ? 8.423 -10.624 -21.161 1.00 59.97 88 CYS A CA 1
ATOM 716 C C . CYS A 1 88 ? 8.637 -10.796 -19.653 1.00 59.97 88 CYS A C 1
ATOM 718 O O . CYS A 1 88 ? 8.973 -11.890 -19.212 1.00 59.97 88 CYS A O 1
ATOM 720 N N . ILE A 1 89 ? 8.491 -9.718 -18.880 1.00 70.00 89 ILE A N 1
ATOM 721 C CA . ILE A 1 89 ? 8.469 -9.785 -17.414 1.00 70.00 89 ILE A CA 1
ATOM 722 C C . ILE A 1 89 ? 7.006 -9.891 -16.992 1.00 70.00 89 ILE A C 1
ATOM 724 O O . ILE A 1 89 ? 6.177 -9.083 -17.417 1.00 70.00 89 ILE A O 1
ATOM 728 N N . GLU A 1 90 ? 6.683 -10.906 -16.197 1.00 79.12 90 GLU A N 1
ATOM 729 C CA . GLU A 1 90 ? 5.339 -11.069 -15.657 1.00 79.12 90 GLU A CA 1
ATOM 730 C C . GLU A 1 90 ? 5.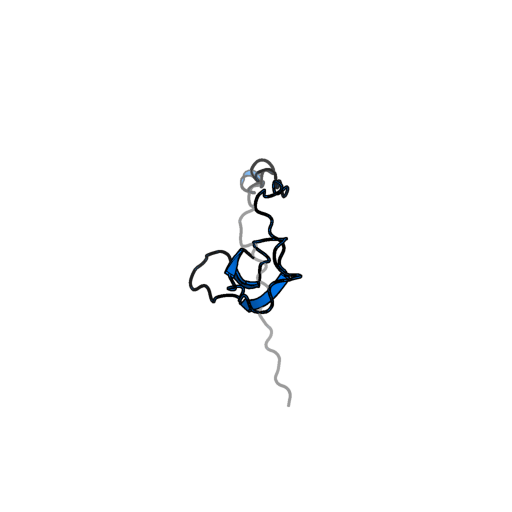149 -10.140 -14.448 1.00 79.12 90 GLU A C 1
ATOM 732 O O . GLU A 1 90 ? 5.990 -10.128 -13.547 1.00 79.12 90 GLU A O 1
ATOM 737 N N . PRO A 1 91 ? 4.072 -9.338 -14.412 1.00 85.12 91 PRO A N 1
ATOM 738 C CA . PRO A 1 91 ? 3.809 -8.463 -13.284 1.00 85.12 91 PRO A CA 1
ATOM 739 C C . PRO A 1 91 ? 3.325 -9.259 -12.070 1.00 85.12 91 PRO A C 1
ATOM 741 O O . PRO A 1 91 ? 2.525 -10.187 -12.198 1.00 85.12 91 PRO A O 1
ATOM 744 N N . VAL A 1 92 ? 3.743 -8.835 -10.883 1.00 88.12 92 VAL A N 1
ATOM 745 C CA . VAL A 1 92 ? 3.354 -9.431 -9.600 1.00 88.12 92 VAL A CA 1
ATOM 746 C C . VAL A 1 92 ? 2.431 -8.495 -8.826 1.00 88.12 92 VAL A C 1
ATOM 748 O O . VAL A 1 92 ? 2.429 -7.286 -9.051 1.00 88.12 92 VAL A O 1
ATOM 751 N N . VAL A 1 93 ? 1.621 -9.048 -7.920 1.00 92.31 93 VAL A N 1
ATOM 752 C CA . VAL A 1 93 ? 0.700 -8.265 -7.083 1.00 92.31 93 VAL A CA 1
ATOM 753 C C . VAL A 1 93 ? 1.207 -8.229 -5.649 1.00 92.31 93 VAL A C 1
ATOM 755 O O . VAL A 1 93 ? 1.416 -9.269 -5.030 1.00 92.31 93 VAL A O 1
ATOM 758 N N . TRP A 1 94 ? 1.389 -7.023 -5.128 1.00 90.69 94 TRP A N 1
ATOM 759 C CA . TRP A 1 94 ? 1.809 -6.740 -3.761 1.00 90.69 94 TRP A CA 1
ATOM 760 C C . TRP A 1 94 ? 0.626 -6.262 -2.930 1.00 90.69 94 TRP A C 1
ATOM 762 O O . TRP A 1 94 ? -0.209 -5.516 -3.434 1.00 90.69 94 TRP A O 1
ATOM 772 N N . ARG A 1 95 ? 0.557 -6.674 -1.660 1.00 91.38 95 ARG A N 1
ATOM 773 C CA . ARG A 1 95 ? -0.488 -6.275 -0.707 1.00 91.38 95 ARG A CA 1
ATOM 774 C C . ARG A 1 95 ? 0.143 -5.563 0.477 1.00 91.38 95 ARG A C 1
ATOM 776 O O . ARG A 1 95 ? 0.981 -6.145 1.155 1.00 91.38 95 ARG A O 1
ATOM 783 N N . VAL A 1 96 ? -0.280 -4.331 0.727 1.00 87.62 96 VAL A N 1
ATOM 784 C CA . VAL A 1 96 ? 0.231 -3.495 1.816 1.00 87.62 96 VAL A CA 1
ATOM 785 C C . VAL A 1 96 ? -0.936 -3.094 2.710 1.00 87.62 96 VAL A C 1
ATOM 787 O O . VAL A 1 96 ? -1.923 -2.562 2.210 1.00 87.62 96 VAL A O 1
ATOM 790 N N . ALA A 1 97 ? -0.848 -3.369 4.012 1.00 89.19 97 ALA A N 1
ATOM 791 C CA . ALA A 1 97 ? -1.813 -2.844 4.978 1.00 89.19 97 ALA A CA 1
ATOM 792 C C . ALA A 1 97 ? -1.611 -1.327 5.132 1.00 89.19 97 ALA A C 1
ATOM 794 O O . ALA A 1 97 ? -0.469 -0.875 5.223 1.00 89.19 97 ALA A O 1
ATOM 795 N N . VAL A 1 98 ? -2.707 -0.569 5.120 1.00 78.38 98 VAL A N 1
ATOM 796 C CA . VAL A 1 98 ? -2.742 0.902 5.210 1.00 78.38 98 VAL A CA 1
ATOM 797 C C . VAL A 1 98 ? -3.200 1.339 6.595 1.00 78.38 98 VAL A C 1
ATOM 799 O O . VAL A 1 98 ? -4.057 0.638 7.184 1.00 78.38 98 VAL A O 1
#

Radius of gyration: 29.22 Å; chains: 1; bounding box: 65×49×70 Å

Organism: NCBI:txid29920

pLDDT: mean 72.62, std 13.45, range [44.34, 95.19]

Foldseek 3Di:
DDDDDPDDDPDPPDPPDDPCPVVNPPPPPPPPDPPPCPDDDPDPPDFDFPDWPDKDFDDDPDPDFTKIKTWTFTPPDVDDPVPDPPDDTHTDIDIDGD

Secondary structure (DSSP, 8-state):
-PPP---PPPP----SS----GGGS----GGGS----------TT---EEEEEEEE-----SSSPPEEEEEEEE-TTSSSTTT-TTPPPPPEEEEEE-